Protein AF-A0AAN4SK79-F1 (afdb_monomer)

Sequence (61 aa):
MKCKEFDNPRLYRVDSLSFDFDYSLTPYVFMIDKKGHISDFFIPRKEFPDQTKKYLERIFK

pLDDT: mean 72.49, std 15.17, range [31.41, 91.88]

Organism: NCBI:txid1339295

Secondary structure (DSSP, 8-state):
------SS-----GGGSSSPPPTT----EEEE-TTS-EEEEE---TT-HHHHHHHHHHH--

Mean predicted aligned error: 10.44 Å

Structure (mmCIF, N/CA/C/O backbone):
data_AF-A0AAN4SK79-F1
#
_entry.id   AF-A0AAN4SK79-F1
#
loop_
_atom_site.group_PDB
_atom_site.id
_atom_site.type_symbol
_atom_site.label_atom_id
_atom_site.label_alt_id
_atom_site.label_comp_id
_atom_site.label_asym_id
_atom_site.label_entity_id
_atom_site.label_seq_id
_atom_site.pdbx_PDB_ins_code
_atom_site.Cartn_x
_atom_site.Cartn_y
_atom_site.Cartn_z
_atom_site.occupancy
_atom_site.B_iso_or_equiv
_atom_site.auth_seq_id
_atom_site.auth_comp_id
_atom_site.auth_asym_id
_atom_site.auth_atom_id
_atom_site.pdbx_PDB_model_num
ATOM 1 N N . MET A 1 1 ? -22.161 -7.701 4.689 1.00 39.56 1 MET A N 1
ATOM 2 C CA . MET A 1 1 ? -20.994 -8.177 5.463 1.00 39.56 1 MET A CA 1
ATOM 3 C C . MET A 1 1 ? -20.532 -7.016 6.337 1.00 39.56 1 MET A C 1
ATOM 5 O O . MET A 1 1 ? -20.157 -5.995 5.783 1.00 39.56 1 MET A O 1
ATOM 9 N N . LYS A 1 2 ? -20.693 -7.077 7.668 1.00 31.41 2 LYS A N 1
ATOM 10 C CA . LYS A 1 2 ? -20.237 -5.997 8.563 1.00 31.41 2 LYS A CA 1
ATOM 11 C C . LYS A 1 2 ? -18.746 -6.212 8.835 1.00 31.41 2 LYS A C 1
ATOM 13 O O . LYS A 1 2 ? -18.397 -7.218 9.451 1.00 31.41 2 LYS A O 1
ATOM 18 N N . CYS A 1 3 ? -17.887 -5.322 8.337 1.00 40.59 3 CYS A N 1
ATOM 19 C CA . CYS A 1 3 ? -16.473 -5.306 8.713 1.00 40.59 3 CYS A CA 1
ATOM 20 C C . CYS A 1 3 ? -16.387 -5.106 10.229 1.00 40.59 3 CYS A C 1
ATOM 22 O O . CYS A 1 3 ? -16.847 -4.090 10.740 1.00 40.59 3 CYS A O 1
ATOM 24 N N . LYS A 1 4 ? -15.857 -6.104 10.948 1.00 46.44 4 LYS A N 1
ATOM 25 C CA . LYS A 1 4 ? -15.485 -5.947 12.357 1.00 46.44 4 LYS A CA 1
ATOM 26 C C . LYS A 1 4 ? -14.400 -4.874 12.421 1.00 46.44 4 LYS A C 1
ATOM 28 O O . LYS A 1 4 ? -13.419 -4.977 11.687 1.00 46.44 4 LYS A O 1
ATOM 33 N N . GLU A 1 5 ? -14.606 -3.858 13.251 1.00 47.22 5 GLU A N 1
ATOM 34 C CA . GLU A 1 5 ? -13.582 -2.867 13.570 1.00 47.22 5 GLU A CA 1
ATOM 35 C C . GLU A 1 5 ? -12.346 -3.610 14.083 1.00 47.22 5 GLU A C 1
ATOM 37 O O . GLU A 1 5 ? -12.420 -4.403 15.023 1.00 47.22 5 GLU A O 1
ATOM 42 N N . PHE A 1 6 ? -11.223 -3.421 13.400 1.00 52.50 6 PHE A N 1
ATOM 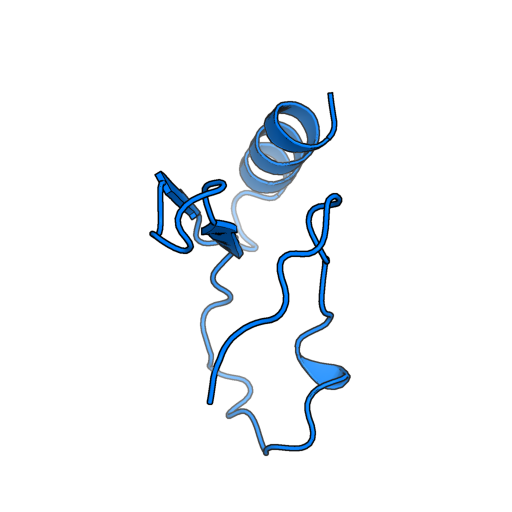43 C CA . PHE A 1 6 ? -9.930 -3.889 13.861 1.00 52.50 6 PHE A CA 1
ATOM 44 C C . PHE A 1 6 ? -9.128 -2.649 14.221 1.00 52.50 6 PHE A C 1
ATOM 46 O O . PHE A 1 6 ? -8.877 -1.813 13.359 1.00 52.50 6 PHE A O 1
ATOM 53 N N . ASP A 1 7 ? -8.724 -2.551 15.486 1.00 52.62 7 ASP A N 1
ATOM 54 C CA . ASP A 1 7 ? -7.995 -1.403 16.042 1.00 52.62 7 ASP A CA 1
ATOM 55 C C . ASP A 1 7 ? -6.616 -1.161 15.396 1.00 52.62 7 ASP A C 1
ATOM 57 O O . ASP A 1 7 ? -5.977 -0.151 15.672 1.00 52.62 7 ASP A O 1
ATOM 61 N N . ASN A 1 8 ? -6.163 -2.061 14.514 1.00 53.34 8 ASN A N 1
ATOM 62 C CA . ASN A 1 8 ? -4.897 -1.963 13.796 1.00 53.34 8 ASN A CA 1
ATOM 63 C C . ASN A 1 8 ? -5.102 -2.034 12.275 1.00 53.34 8 ASN A C 1
ATOM 65 O O . ASN A 1 8 ? -5.863 -2.892 11.807 1.00 53.34 8 ASN A O 1
ATOM 69 N N . PRO A 1 9 ? -4.375 -1.216 11.485 1.00 56.22 9 PRO A N 1
ATOM 70 C CA . PRO A 1 9 ? -4.369 -1.337 10.034 1.00 56.22 9 PRO A CA 1
ATOM 71 C C . PRO A 1 9 ? -3.871 -2.733 9.654 1.00 56.22 9 PRO A C 1
ATOM 73 O O . PRO A 1 9 ? -2.738 -3.121 9.939 1.00 56.22 9 PRO A O 1
ATOM 76 N N . ARG A 1 10 ? -4.744 -3.523 9.028 1.00 63.06 10 ARG A N 1
ATOM 77 C CA . ARG A 1 10 ? -4.394 -4.862 8.560 1.00 63.06 10 ARG A CA 1
ATOM 78 C C . ARG A 1 10 ? -3.764 -4.753 7.180 1.00 63.06 10 ARG A C 1
ATOM 80 O O . ARG A 1 10 ? -4.457 -4.487 6.202 1.00 63.06 10 ARG A O 1
ATOM 87 N N . LEU A 1 11 ? -2.453 -4.963 7.109 1.00 60.78 11 LEU A N 1
ATOM 88 C CA . LEU A 1 11 ? -1.761 -5.140 5.841 1.00 60.78 11 LEU A CA 1
ATOM 89 C C . LEU A 1 11 ? -2.041 -6.563 5.343 1.00 60.78 11 LEU A C 1
ATOM 91 O O . LEU A 1 11 ? -1.563 -7.534 5.928 1.00 60.78 11 LEU A O 1
ATOM 95 N N . TYR A 1 12 ? -2.820 -6.691 4.276 1.00 63.59 12 TYR A N 1
ATOM 96 C CA . TYR A 1 12 ? -3.012 -7.970 3.601 1.00 63.59 12 TYR A CA 1
ATOM 97 C C . TYR A 1 12 ? -2.083 -8.031 2.400 1.00 63.59 12 TYR A C 1
ATOM 99 O O . TYR A 1 12 ? -2.055 -7.107 1.584 1.00 63.59 12 TYR A O 1
ATOM 107 N N . ARG A 1 13 ? -1.325 -9.122 2.274 1.00 59.88 13 ARG A N 1
ATOM 108 C CA . ARG A 1 13 ? -0.667 -9.401 1.002 1.00 59.88 13 ARG A CA 1
ATOM 109 C C . ARG A 1 13 ? -1.734 -9.836 0.005 1.00 59.88 13 ARG A C 1
ATOM 111 O O . ARG A 1 13 ? -2.616 -10.618 0.346 1.00 59.88 13 ARG A O 1
ATOM 118 N N . VAL A 1 14 ? -1.650 -9.333 -1.217 1.00 61.78 14 VAL A N 1
ATOM 119 C CA . VAL A 1 14 ? -2.610 -9.629 -2.290 1.00 61.78 14 VAL A CA 1
ATOM 120 C C . VAL A 1 14 ? -2.727 -11.143 -2.528 1.00 61.78 14 VAL A C 1
ATOM 122 O O . VAL A 1 14 ? -3.829 -11.657 -2.667 1.00 61.78 14 VAL A O 1
ATOM 125 N N . ASP A 1 15 ? -1.612 -11.871 -2.427 1.00 60.41 15 ASP A N 1
ATOM 126 C CA . ASP A 1 15 ? -1.543 -13.335 -2.561 1.00 60.41 15 ASP A CA 1
ATOM 127 C C . ASP A 1 15 ? -2.154 -14.131 -1.392 1.00 60.41 15 ASP A C 1
ATOM 129 O O . ASP A 1 15 ? -2.292 -15.347 -1.483 1.00 60.41 15 ASP A O 1
ATOM 133 N N . SER A 1 16 ? -2.533 -13.471 -0.293 1.00 64.94 16 SER A N 1
ATOM 134 C CA . SER A 1 16 ? -3.240 -14.104 0.832 1.00 64.94 16 SER A CA 1
ATOM 135 C C . SER A 1 16 ? -4.756 -14.189 0.628 1.00 64.94 16 SER A C 1
ATOM 137 O O . SER A 1 16 ? -5.465 -14.755 1.462 1.00 64.94 16 SER A O 1
ATOM 139 N N . LEU A 1 17 ? -5.265 -13.613 -0.461 1.00 68.44 17 LEU A N 1
ATOM 140 C CA . LEU A 1 17 ? -6.682 -13.594 -0.781 1.00 68.44 17 LEU A CA 1
ATOM 141 C C . LEU A 1 17 ? -7.011 -14.737 -1.751 1.00 68.44 17 LEU A C 1
ATOM 143 O O . LEU A 1 17 ? -6.295 -14.983 -2.714 1.00 68.44 17 LEU A O 1
ATOM 147 N N . SER A 1 18 ? -8.110 -15.445 -1.495 1.00 65.12 18 SER A N 1
ATOM 148 C CA . SER A 1 18 ? -8.510 -16.659 -2.222 1.00 65.12 18 SER A CA 1
ATOM 149 C C . SER A 1 18 ? -9.205 -16.377 -3.561 1.00 65.12 18 SER A C 1
ATOM 151 O O . SER A 1 18 ? -10.207 -17.018 -3.881 1.00 65.12 18 SER A O 1
ATOM 153 N N . PHE A 1 19 ? -8.745 -15.378 -4.306 1.00 64.69 19 PHE A N 1
ATOM 154 C CA . PHE A 1 19 ? -9.260 -15.062 -5.632 1.00 64.69 19 PHE A CA 1
ATOM 155 C C . PHE A 1 19 ? -8.107 -14.846 -6.605 1.00 64.69 19 PHE A C 1
ATOM 157 O O . PHE A 1 19 ? -7.067 -14.312 -6.227 1.00 64.69 19 PHE A O 1
ATOM 164 N N . ASP A 1 20 ? -8.293 -15.300 -7.844 1.00 62.81 20 ASP A N 1
ATOM 165 C CA . ASP A 1 20 ? -7.280 -15.187 -8.888 1.00 62.81 20 ASP A CA 1
ATOM 166 C C . ASP A 1 20 ? -7.115 -13.719 -9.284 1.00 62.81 20 ASP A C 1
ATOM 168 O O . ASP A 1 20 ? -8.069 -13.049 -9.691 1.00 62.81 20 ASP A O 1
ATOM 172 N N . PHE A 1 21 ? -5.896 -13.214 -9.134 1.00 59.91 21 PHE A N 1
ATOM 173 C CA . PHE A 1 21 ? -5.516 -11.889 -9.596 1.00 59.91 21 PHE A CA 1
ATOM 174 C C . PHE A 1 21 ? -4.866 -12.023 -10.967 1.00 59.91 21 PHE A C 1
ATOM 176 O O . PHE A 1 21 ? -3.885 -12.749 -11.124 1.00 59.91 21 PHE A O 1
ATOM 183 N N . ASP A 1 22 ? -5.346 -11.255 -11.942 1.00 60.12 22 ASP A N 1
ATOM 184 C CA . ASP A 1 22 ? -4.560 -10.994 -13.143 1.00 60.12 22 ASP A CA 1
ATOM 185 C C . ASP A 1 22 ? -3.252 -10.306 -12.717 1.00 60.12 22 ASP A C 1
ATOM 187 O O . ASP A 1 22 ? -3.262 -9.256 -12.073 1.00 60.12 22 ASP A O 1
ATOM 191 N N . TYR A 1 23 ? -2.099 -10.883 -13.055 1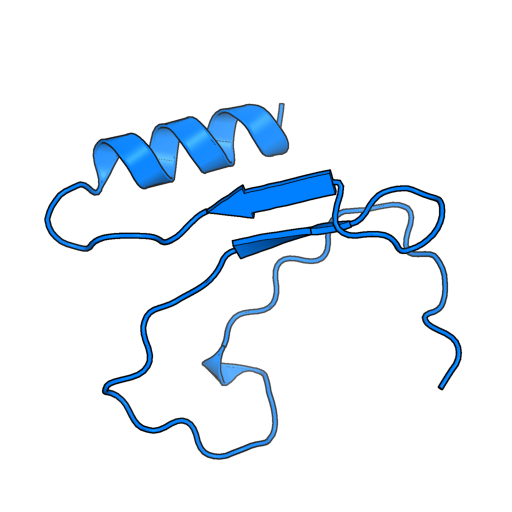.00 53.22 23 TYR A N 1
ATOM 192 C CA . TYR A 1 23 ? -0.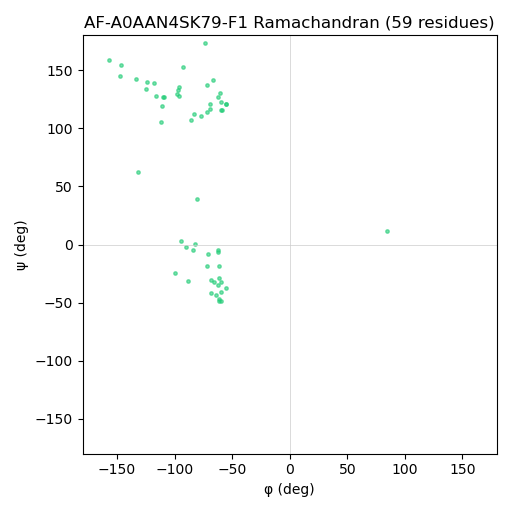775 -10.352 -12.682 1.00 53.22 23 TYR A CA 1
ATOM 193 C C . TYR A 1 23 ? -0.476 -8.953 -13.266 1.00 53.22 23 TYR A C 1
ATOM 195 O O . TYR A 1 23 ? 0.550 -8.352 -12.948 1.00 53.22 23 TYR A O 1
ATOM 203 N N . SER A 1 24 ? -1.368 -8.416 -14.104 1.00 60.19 24 SER A N 1
ATOM 204 C CA . SER A 1 24 ? -1.377 -7.030 -14.581 1.00 60.19 24 SER A CA 1
ATOM 205 C C . SER A 1 24 ? -2.029 -6.042 -13.602 1.00 60.19 24 SER A C 1
ATOM 207 O O . SER A 1 24 ? -2.102 -4.847 -13.898 1.00 60.19 24 SER A O 1
ATOM 209 N N . LEU A 1 25 ? -2.509 -6.500 -12.442 1.00 65.06 25 LEU A N 1
ATOM 210 C CA . LEU A 1 25 ? -3.212 -5.650 -11.493 1.00 65.06 25 LEU A CA 1
ATOM 211 C C . LEU A 1 25 ? -2.255 -4.682 -10.795 1.00 65.06 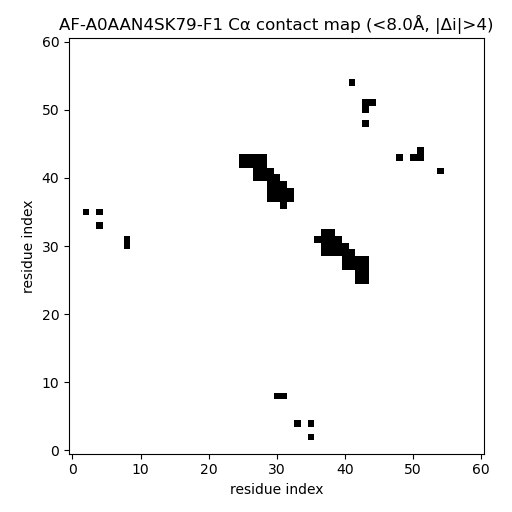25 LEU A C 1
ATOM 213 O O . LEU A 1 25 ? -1.379 -5.051 -10.012 1.00 65.06 25 LEU A O 1
ATOM 217 N N . THR A 1 26 ? -2.472 -3.403 -11.085 1.00 70.44 26 THR A N 1
ATOM 218 C CA . THR A 1 26 ? -1.882 -2.280 -10.366 1.00 70.44 26 THR A CA 1
ATOM 219 C C . THR A 1 26 ? -2.215 -2.418 -8.876 1.00 70.44 26 THR A C 1
ATOM 221 O O . THR A 1 26 ? -3.397 -2.468 -8.534 1.00 70.44 26 THR A O 1
ATOM 224 N N . PRO A 1 27 ? -1.226 -2.498 -7.970 1.00 73.69 27 PRO A N 1
ATOM 225 C CA . PRO A 1 27 ? -1.504 -2.579 -6.543 1.00 73.69 27 PRO A CA 1
ATOM 226 C C . PRO A 1 27 ? -2.135 -1.270 -6.048 1.00 73.69 27 PRO A C 1
ATOM 228 O O . PRO A 1 27 ? -1.723 -0.182 -6.445 1.00 73.69 27 PRO A O 1
ATOM 231 N N . TYR A 1 28 ? -3.107 -1.374 -5.141 1.00 79.56 28 TYR A N 1
ATOM 232 C CA . TYR A 1 28 ? -3.703 -0.234 -4.443 1.00 79.56 28 TYR A CA 1
ATOM 233 C C . TYR A 1 28 ? -3.596 -0.458 -2.937 1.00 79.56 28 TYR A C 1
ATOM 235 O O . TYR A 1 28 ? -3.904 -1.536 -2.432 1.00 79.56 28 TYR A O 1
ATOM 243 N N . VAL A 1 29 ? -3.173 0.574 -2.218 1.00 82.19 29 VAL A N 1
ATOM 244 C CA . VAL A 1 29 ? -3.169 0.627 -0.758 1.00 82.19 29 VAL A CA 1
ATOM 245 C C . VAL A 1 29 ? -4.253 1.610 -0.342 1.00 82.19 29 VAL A C 1
ATOM 247 O O . VAL A 1 29 ? -4.258 2.743 -0.812 1.00 82.19 29 VAL A O 1
ATOM 250 N N . PHE A 1 30 ? -5.163 1.184 0.530 1.00 84.62 30 PHE A N 1
ATOM 251 C CA . PHE A 1 30 ? -6.229 2.028 1.068 1.00 84.62 30 PHE A CA 1
ATOM 252 C C . PHE A 1 30 ? -6.081 2.147 2.579 1.00 84.62 30 PHE A C 1
ATOM 254 O O . PHE A 1 30 ? -5.816 1.156 3.263 1.00 84.62 30 PHE A O 1
ATOM 261 N N . MET A 1 31 ? -6.302 3.348 3.100 1.00 83.81 31 MET A N 1
ATOM 262 C CA . MET A 1 31 ? -6.512 3.575 4.522 1.00 83.81 31 MET A CA 1
ATOM 263 C C . MET A 1 31 ? -8.003 3.647 4.806 1.00 83.81 31 MET A C 1
ATOM 265 O O . MET A 1 31 ? -8.745 4.345 4.114 1.00 83.81 31 MET A O 1
ATOM 269 N N . ILE A 1 32 ? -8.427 2.936 5.844 1.00 83.44 32 ILE A N 1
ATOM 270 C CA . ILE A 1 32 ? -9.811 2.925 6.303 1.00 83.44 32 ILE A CA 1
ATOM 271 C C . ILE A 1 32 ? -9.863 3.655 7.646 1.00 83.44 32 ILE A C 1
ATOM 273 O O . ILE A 1 32 ? -9.077 3.357 8.546 1.00 83.44 32 ILE A O 1
ATOM 277 N N . ASP A 1 33 ? -10.746 4.645 7.765 1.00 82.31 33 ASP A N 1
ATOM 278 C CA . ASP A 1 33 ? -10.988 5.345 9.023 1.00 82.31 33 ASP A CA 1
ATOM 279 C C . ASP A 1 33 ? -11.787 4.487 10.018 1.00 82.31 33 ASP A C 1
ATOM 281 O O . ASP A 1 33 ? -12.297 3.411 9.703 1.00 82.31 33 ASP A O 1
ATOM 285 N N . LYS A 1 34 ? -11.947 4.991 11.244 1.00 82.69 34 LYS A N 1
ATOM 286 C CA . LYS A 1 34 ? -12.709 4.294 12.293 1.00 82.69 34 LYS A CA 1
ATOM 287 C C . LYS A 1 34 ? -14.186 4.079 11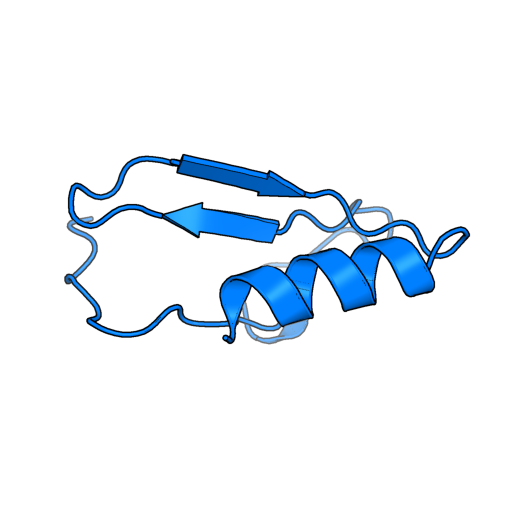.942 1.00 82.69 34 LYS A C 1
ATOM 289 O O . LYS A 1 34 ? -14.828 3.250 12.561 1.00 82.69 34 LYS A O 1
ATOM 294 N N . LYS A 1 35 ? -14.741 4.822 10.980 1.00 86.62 35 LYS A N 1
ATOM 295 C CA . LYS A 1 35 ? -16.133 4.690 10.525 1.00 86.62 35 LYS A CA 1
ATOM 296 C C . LYS A 1 35 ? -16.270 3.696 9.367 1.00 86.62 35 LYS A C 1
ATOM 298 O O . LYS A 1 35 ? -17.386 3.452 8.914 1.00 86.62 35 LYS A O 1
ATOM 303 N N . GLY A 1 36 ? -15.164 3.120 8.894 1.00 81.44 36 GLY A N 1
ATOM 304 C CA . GLY A 1 36 ? -15.143 2.192 7.770 1.00 81.44 36 GLY A CA 1
ATOM 305 C C . GLY A 1 36 ? -15.079 2.869 6.398 1.00 81.44 36 GLY A C 1
ATOM 306 O O . GLY A 1 36 ? -15.280 2.189 5.392 1.00 81.44 36 GLY A O 1
ATOM 307 N N . HIS A 1 37 ? -14.810 4.175 6.324 1.00 84.25 37 HIS A N 1
ATOM 308 C CA . HIS A 1 37 ? -14.664 4.895 5.058 1.00 84.25 37 HIS A CA 1
ATOM 309 C C . HIS A 1 37 ? -13.208 4.948 4.599 1.00 84.25 37 HIS A C 1
ATOM 311 O O . HIS A 1 37 ? -12.287 4.955 5.413 1.00 84.25 37 HIS A O 1
ATOM 317 N N . ILE A 1 38 ? -12.998 5.043 3.284 1.00 83.75 38 ILE A N 1
ATOM 318 C CA . ILE A 1 38 ? -11.668 5.286 2.718 1.00 83.75 38 ILE A CA 1
ATOM 319 C C . ILE A 1 38 ? -11.256 6.718 3.065 1.00 83.75 38 ILE A C 1
ATOM 321 O O . ILE A 1 38 ? -11.907 7.669 2.635 1.00 83.75 38 ILE A O 1
ATOM 325 N N . SER A 1 39 ? -10.187 6.868 3.841 1.00 86.38 39 SER A N 1
ATOM 326 C CA . SER A 1 39 ? -9.640 8.171 4.237 1.00 86.38 39 SER A CA 1
ATOM 327 C C . SER A 1 39 ? -8.439 8.596 3.400 1.00 86.38 39 SER A C 1
ATOM 329 O O . SER A 1 39 ? -8.177 9.789 3.276 1.00 86.38 39 SER A O 1
ATOM 331 N N . ASP A 1 40 ? -7.726 7.633 2.816 1.00 88.12 40 ASP A N 1
ATOM 332 C CA . ASP A 1 40 ? -6.592 7.871 1.929 1.00 88.12 40 ASP A CA 1
ATOM 333 C C . ASP A 1 40 ? -6.367 6.658 1.013 1.00 88.12 40 ASP A C 1
ATOM 335 O O . ASP A 1 40 ? -6.786 5.538 1.329 1.00 88.12 40 ASP A O 1
ATOM 339 N N . PHE A 1 41 ? -5.686 6.864 -0.113 1.00 87.06 41 PHE A N 1
ATOM 340 C CA . PHE A 1 41 ? -5.260 5.786 -0.998 1.00 87.06 41 PHE A CA 1
ATOM 341 C C . PHE A 1 41 ? -3.923 6.096 -1.673 1.00 87.06 41 PHE A C 1
ATOM 343 O O . PHE A 1 41 ? -3.550 7.248 -1.887 1.00 87.06 41 PHE A O 1
ATOM 350 N N . PHE A 1 42 ? -3.205 5.047 -2.056 1.00 88.00 42 PHE A N 1
ATOM 351 C CA . PHE A 1 42 ? -1.941 5.152 -2.768 1.00 88.00 42 PHE A CA 1
ATOM 352 C C . PHE A 1 42 ? -1.754 3.988 -3.727 1.00 88.00 42 PHE A C 1
ATOM 354 O O . PHE A 1 42 ? -2.142 2.858 -3.442 1.00 88.00 42 PHE A O 1
ATOM 361 N N . ILE A 1 43 ? -1.128 4.268 -4.864 1.00 86.88 43 ILE A N 1
ATOM 362 C CA . ILE A 1 43 ? -0.824 3.280 -5.894 1.00 86.88 43 ILE A CA 1
ATOM 363 C C . ILE A 1 43 ? 0.694 3.095 -5.932 1.00 86.88 43 ILE A C 1
ATOM 365 O O . ILE A 1 43 ? 1.388 3.978 -6.447 1.00 86.88 43 ILE A 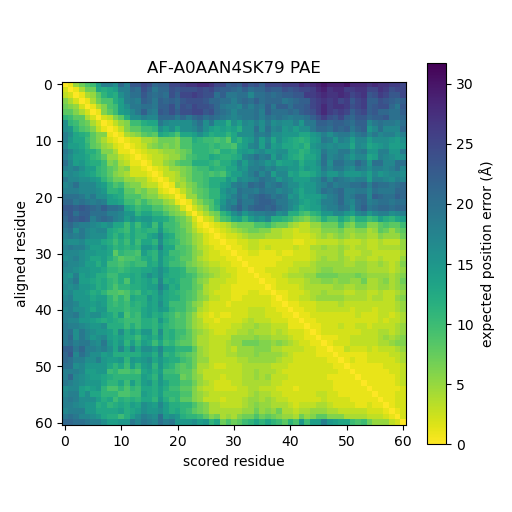O 1
ATOM 369 N N . PRO A 1 44 ? 1.235 1.983 -5.404 1.00 84.50 44 PRO A N 1
ATOM 370 C CA . PRO A 1 44 ? 2.648 1.675 -5.528 1.00 84.50 44 PRO A CA 1
ATOM 371 C C . PRO A 1 44 ? 3.056 1.544 -6.991 1.00 84.50 44 PRO A C 1
ATOM 373 O O . PRO A 1 44 ? 2.440 0.821 -7.771 1.00 84.50 44 PRO A O 1
ATOM 376 N N . ARG A 1 45 ? 4.134 2.238 -7.349 1.00 82.00 45 ARG A N 1
ATOM 377 C CA . ARG A 1 45 ? 4.749 2.174 -8.674 1.00 82.00 45 ARG A CA 1
ATOM 378 C C . ARG A 1 45 ? 6.146 1.605 -8.537 1.00 82.00 45 ARG A C 1
ATOM 380 O O . ARG A 1 45 ? 6.936 2.100 -7.731 1.00 82.00 45 ARG A O 1
ATOM 387 N N . LYS A 1 46 ? 6.451 0.573 -9.323 1.00 80.25 46 LYS A N 1
ATOM 388 C CA . LYS A 1 46 ? 7.757 -0.102 -9.296 1.00 80.25 46 LYS A CA 1
ATOM 389 C C . LYS A 1 46 ? 8.888 0.859 -9.668 1.00 80.25 46 LYS A C 1
ATOM 391 O O . LYS A 1 46 ? 10.001 0.715 -9.178 1.00 80.25 46 LYS A O 1
ATOM 396 N N . GLU A 1 47 ? 8.578 1.857 -10.486 1.00 86.44 47 GLU A N 1
ATOM 397 C CA . GLU A 1 47 ? 9.483 2.911 -10.940 1.00 86.44 47 GLU A CA 1
ATOM 398 C C . GLU A 1 47 ? 9.821 3.911 -9.821 1.00 86.44 47 GLU A C 1
ATOM 400 O O . GLU A 1 47 ? 10.820 4.620 -9.912 1.00 86.44 47 GLU A O 1
ATOM 405 N N . PHE A 1 48 ? 9.014 3.963 -8.752 1.00 86.75 48 PHE A N 1
ATOM 406 C CA . PHE A 1 48 ? 9.145 4.928 -7.656 1.00 86.75 48 PHE A CA 1
ATOM 407 C C . PHE A 1 48 ? 9.085 4.245 -6.272 1.00 86.75 48 PHE A C 1
ATOM 409 O O . PHE A 1 48 ? 8.193 4.535 -5.461 1.00 86.75 48 PHE A O 1
ATOM 416 N N . PRO A 1 49 ? 10.037 3.347 -5.951 1.00 85.31 49 PRO A N 1
ATOM 417 C CA . PRO A 1 49 ? 10.023 2.584 -4.700 1.00 85.31 49 PRO A CA 1
ATOM 418 C C . PRO A 1 49 ? 10.122 3.481 -3.455 1.00 85.31 49 PRO A C 1
ATOM 420 O O . PRO A 1 49 ? 9.455 3.222 -2.451 1.00 85.31 49 PRO A O 1
ATOM 423 N N . ASP A 1 50 ? 10.865 4.588 -3.534 1.00 91.88 50 ASP A N 1
ATOM 424 C CA . ASP A 1 50 ? 11.031 5.529 -2.419 1.00 91.88 50 ASP A CA 1
ATOM 425 C C . ASP A 1 50 ? 9.731 6.248 -2.040 1.00 91.88 50 ASP A C 1
ATOM 427 O O . ASP A 1 50 ? 9.508 6.549 -0.867 1.00 91.88 50 ASP A O 1
ATOM 431 N N . GLN A 1 51 ? 8.847 6.511 -3.010 1.00 88.75 51 GLN A N 1
ATOM 432 C CA . GLN A 1 51 ? 7.539 7.114 -2.732 1.00 88.75 51 GLN A CA 1
ATOM 433 C C . GLN A 1 51 ? 6.648 6.141 -1.962 1.00 88.75 51 GLN A C 1
ATOM 435 O O . GLN A 1 51 ? 6.011 6.531 -0.985 1.00 88.75 51 GLN A O 1
ATOM 440 N N . THR A 1 52 ? 6.672 4.864 -2.355 1.00 87.06 52 THR A N 1
ATOM 441 C CA . THR A 1 52 ? 5.949 3.798 -1.653 1.00 87.06 52 THR A CA 1
ATOM 442 C C . THR A 1 52 ? 6.451 3.661 -0.220 1.00 87.06 52 THR A C 1
ATOM 444 O O . THR A 1 52 ? 5.652 3.651 0.713 1.00 87.06 52 THR A O 1
ATOM 447 N N . LYS A 1 53 ? 7.774 3.636 -0.021 1.00 87.25 53 LYS A N 1
ATOM 448 C CA . LYS A 1 53 ? 8.375 3.557 1.314 1.00 87.25 53 LYS A CA 1
ATOM 449 C C . LYS A 1 53 ? 7.974 4.743 2.197 1.00 87.25 53 LYS A C 1
ATOM 451 O O . LYS A 1 53 ? 7.494 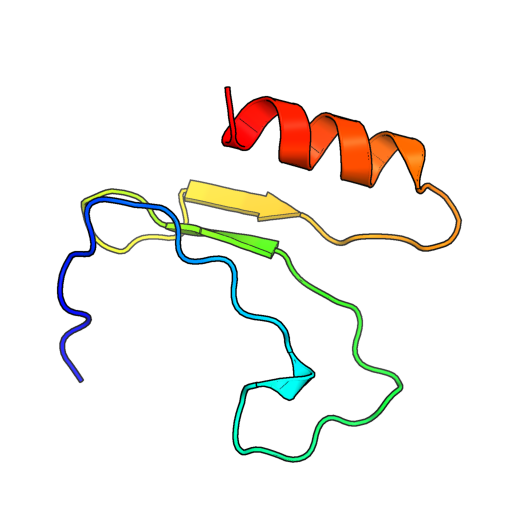4.524 3.304 1.00 87.25 53 LYS A O 1
ATOM 456 N N . LYS A 1 54 ? 8.080 5.979 1.692 1.00 90.38 54 LYS A N 1
ATOM 457 C CA . LYS A 1 54 ? 7.663 7.192 2.421 1.00 90.38 54 LYS A CA 1
ATOM 458 C C . LYS A 1 54 ? 6.179 7.177 2.787 1.00 90.38 54 LYS A 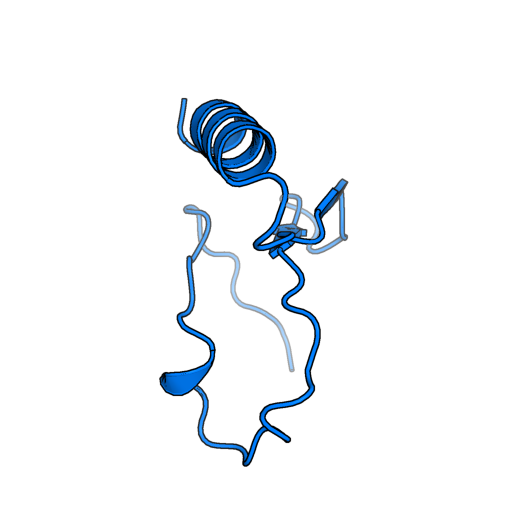C 1
ATOM 460 O O . LYS A 1 54 ? 5.819 7.581 3.890 1.00 90.38 54 LYS A O 1
ATOM 465 N N . TYR A 1 55 ? 5.322 6.720 1.872 1.00 87.50 55 TYR A N 1
ATOM 466 C CA . TYR A 1 55 ? 3.891 6.592 2.136 1.00 87.50 55 TYR A CA 1
ATOM 467 C C . TYR A 1 55 ? 3.629 5.603 3.279 1.00 87.50 55 TYR A C 1
ATOM 469 O O . TYR A 1 55 ? 2.931 5.952 4.226 1.00 87.50 55 TYR A O 1
ATOM 477 N N . LEU A 1 56 ? 4.244 4.415 3.243 1.00 84.75 56 LEU A N 1
ATOM 478 C CA . LEU A 1 56 ? 4.093 3.406 4.296 1.00 84.75 56 LEU A CA 1
ATOM 479 C C . LEU A 1 56 ? 4.659 3.883 5.646 1.00 84.75 56 LEU A C 1
ATOM 481 O O . LEU A 1 56 ? 3.996 3.732 6.667 1.00 84.75 56 LEU A O 1
ATOM 485 N N . GLU A 1 57 ? 5.832 4.521 5.666 1.00 88.44 57 GLU A N 1
ATOM 486 C CA . GLU A 1 57 ? 6.430 5.091 6.887 1.00 88.44 57 GLU A CA 1
ATOM 487 C C . GLU A 1 57 ? 5.547 6.159 7.544 1.00 88.44 57 GLU A C 1
ATOM 489 O O . GLU A 1 57 ? 5.554 6.293 8.764 1.00 88.44 57 GLU A O 1
ATOM 494 N N . ARG A 1 58 ? 4.773 6.918 6.758 1.00 84.81 58 ARG A N 1
ATOM 495 C CA . ARG A 1 58 ? 3.805 7.892 7.286 1.00 84.81 58 ARG A CA 1
ATOM 496 C C . ARG A 1 58 ? 2.626 7.216 7.993 1.00 84.81 58 ARG A C 1
ATOM 498 O O . ARG A 1 58 ? 2.064 7.817 8.897 1.00 84.81 58 ARG A O 1
ATOM 505 N N . ILE A 1 59 ? 2.240 6.015 7.567 1.00 82.12 59 ILE A N 1
ATOM 506 C CA . ILE A 1 59 ? 1.051 5.305 8.073 1.00 82.12 59 ILE A CA 1
ATOM 507 C C . ILE A 1 59 ? 1.381 4.448 9.293 1.00 82.12 59 ILE A C 1
ATOM 509 O O . ILE A 1 59 ? 0.526 4.256 10.149 1.00 82.12 59 ILE A O 1
ATOM 513 N N . PHE A 1 60 ? 2.605 3.919 9.361 1.00 72.25 60 PHE A N 1
ATOM 514 C CA . PHE A 1 60 ? 3.066 3.064 10.459 1.00 72.25 60 PHE A CA 1
ATOM 515 C C . PHE A 1 60 ? 3.817 3.813 11.573 1.00 72.25 60 PHE A C 1
ATOM 517 O O . PHE A 1 60 ? 4.324 3.167 12.489 1.00 72.25 60 PHE A O 1
ATOM 524 N N . LYS A 1 61 ? 3.923 5.143 11.487 1.00 62.12 61 LYS A N 1
ATOM 525 C CA . LYS A 1 61 ? 4.398 6.002 12.581 1.00 62.12 61 LYS A CA 1
ATOM 526 C C . LYS A 1 61 ? 3.288 6.272 13.586 1.00 62.12 61 L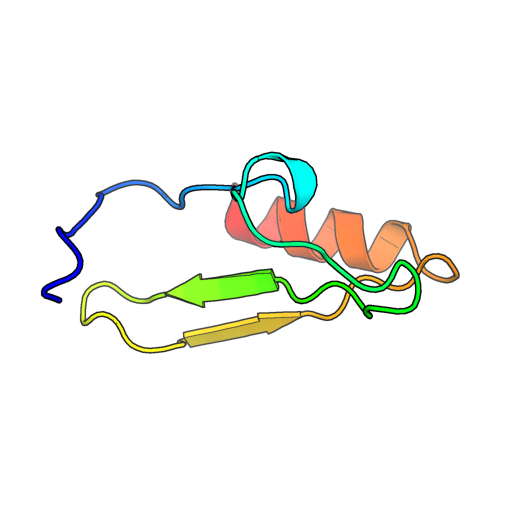YS A C 1
ATOM 528 O O . LYS A 1 61 ? 3.628 6.325 14.786 1.00 62.12 61 LYS A O 1
#

Foldseek 3Di:
DDPDQDPDPDDDDPVVDPDDDDPPDFDKDFDADSVRDTPDIDTDDPVCVVVVVVVVVVVVD

Radius of gyration: 13.12 Å; Cα contacts (8 Å, |Δi|>4): 37; chains: 1; bounding box: 32×25×31 Å

Nearest PDB structures (foldseek):
  1ihr-assembly1_A  TM=5.205E-01  e=2.693E+00  Escherichia coli
  5jhf-assembly2_B  TM=4.484E-01  e=4.086E+00  Lachancea thermotolerans CBS 6340
  7vlj-assembly1_B  TM=4.675E-01  e=7.122E+00  Entamoeba histolytica
  4hpq-assembly1_E  TM=4.738E-01  e=7.635E+00  Lachancea thermotolerans CBS 6340

Solvent-accessible surface area (backbone atoms only — not comparable to full-atom values): 4305 Å² total; per-residue (Å²): 134,84,81,76,89,62,101,57,90,79,85,74,61,75,87,78,47,100,63,93,71,66,92,82,63,79,54,76,47,75,40,67,44,97,86,71,43,82,72,47,75,47,67,65,44,90,92,40,57,67,59,44,51,54,54,51,54,67,73,77,106